Protein AF-A0A7X7XCH4-F1 (afdb_monomer_lite)

Foldseek 3Di:
DDDFPFDDDQDWFDADQDIDGAPTWGDDPQAIAGEHEDADDDPDDDPVLLLVRLVVLLSCVRVVGHHQFYWYDYPVDIDTRGHDPVSNVVNVVVSD

Sequence (96 aa):
MREVPLSIDSKVWTGSFLTGRPDAVIKKGPWVIPVEFKSANHGEPMESHRLQLLCYCLLLEEKGYKVPYGILRYREKKFKIRWNKRTKRYLTKIAK

Secondary structure (DSSP, 8-state):
-----S-S----EE-SS-EE--SEEEEETTEEEEEEE-SS--SS--HHHHHHHHHHHHHHHHTT---SEEEEE-SS-EEEEE--HHHHHHHHHH--

Structure (mmCIF, N/CA/C/O backbone):
data_AF-A0A7X7XCH4-F1
#
_entry.id   AF-A0A7X7XCH4-F1
#
loop_
_atom_site.group_PDB
_atom_site.id
_atom_site.type_symbol
_atom_site.label_atom_id
_atom_site.label_alt_id
_atom_site.label_comp_id
_atom_site.label_asym_id
_atom_site.label_entity_id
_atom_site.label_seq_id
_atom_site.pdbx_PDB_ins_code
_atom_site.Cartn_x
_atom_site.Cartn_y
_atom_site.Cartn_z
_atom_site.occupancy
_atom_site.B_iso_or_equiv
_atom_site.auth_seq_id
_atom_site.auth_comp_id
_atom_site.auth_asym_id
_atom_site.auth_atom_id
_atom_site.pdbx_PDB_model_num
ATOM 1 N N . MET A 1 1 ? -14.791 -10.361 -18.336 1.00 38.97 1 MET A N 1
ATOM 2 C CA . MET A 1 1 ? -14.586 -9.892 -16.945 1.00 38.97 1 MET A CA 1
ATOM 3 C C . MET A 1 1 ? -14.473 -8.376 -17.018 1.00 38.97 1 MET A C 1
ATOM 5 O O . MET A 1 1 ? -13.484 -7.906 -17.554 1.00 38.97 1 MET A O 1
ATOM 9 N N . ARG A 1 2 ? -15.536 -7.632 -16.670 1.00 40.03 2 ARG A N 1
ATOM 10 C CA . ARG A 1 2 ? -15.641 -6.191 -16.973 1.00 40.03 2 ARG A CA 1
ATOM 11 C C . ARG A 1 2 ? -14.465 -5.434 -16.351 1.00 40.03 2 ARG A C 1
ATOM 13 O O . ARG A 1 2 ? -14.222 -5.574 -15.151 1.00 40.03 2 ARG A O 1
ATOM 20 N N . GLU A 1 3 ? -13.729 -4.696 -17.176 1.00 43.75 3 GLU A N 1
ATOM 21 C CA . GLU A 1 3 ? -12.714 -3.760 -16.709 1.00 43.75 3 GLU A CA 1
ATOM 22 C C . GLU A 1 3 ? -13.409 -2.746 -15.806 1.00 43.75 3 GLU A C 1
ATOM 24 O O . GLU A 1 3 ? -14.325 -2.034 -16.210 1.00 43.75 3 GLU A O 1
ATOM 29 N N . VAL A 1 4 ? -13.051 -2.775 -14.528 1.00 54.78 4 VAL A N 1
ATOM 30 C CA . VAL A 1 4 ? -13.531 -1.791 -13.564 1.00 54.78 4 VAL A CA 1
ATOM 31 C C . VAL A 1 4 ? -12.905 -0.460 -13.971 1.00 54.78 4 VAL A C 1
ATOM 33 O O . VAL A 1 4 ? -11.691 -0.450 -14.198 1.00 54.78 4 VAL A O 1
ATOM 36 N N . PRO A 1 5 ? -13.674 0.642 -14.033 1.00 50.91 5 PRO A N 1
ATOM 37 C CA . PRO A 1 5 ? -13.128 1.954 -14.342 1.00 50.91 5 PRO A CA 1
ATOM 38 C C . PRO A 1 5 ? -11.872 2.234 -13.509 1.00 50.91 5 PRO A C 1
ATOM 40 O O . PRO A 1 5 ? -11.871 2.095 -12.282 1.00 50.91 5 PRO A O 1
ATOM 43 N N . LEU A 1 6 ? -10.793 2.605 -14.198 1.00 54.22 6 LEU A N 1
ATOM 44 C CA . LEU A 1 6 ? -9.530 3.102 -13.647 1.00 54.22 6 LEU A CA 1
ATOM 45 C C . LEU A 1 6 ? -9.747 4.511 -13.068 1.00 54.22 6 LEU A C 1
ATOM 47 O O . LEU A 1 6 ? -9.178 5.477 -13.546 1.00 54.22 6 LEU A O 1
ATOM 51 N N . SER A 1 7 ? -10.647 4.656 -12.097 1.00 59.38 7 SER A N 1
ATOM 52 C CA . SER A 1 7 ? -10.874 5.907 -11.371 1.00 59.38 7 SER A CA 1
ATOM 53 C C . SER A 1 7 ? -11.924 5.685 -10.284 1.00 59.38 7 SER A C 1
ATOM 55 O O . SER A 1 7 ? -13.097 5.501 -10.591 1.00 59.38 7 SER A O 1
ATOM 57 N N . ILE A 1 8 ? -11.506 5.726 -9.017 1.00 48.44 8 ILE A N 1
ATOM 58 C CA . ILE A 1 8 ? -12.162 6.586 -8.026 1.00 48.44 8 ILE A CA 1
ATOM 59 C C . ILE A 1 8 ? -11.028 7.295 -7.276 1.00 48.44 8 ILE A C 1
ATOM 61 O O . ILE A 1 8 ? -10.490 6.797 -6.289 1.00 48.44 8 ILE A O 1
ATOM 65 N N . ASP A 1 9 ? -10.676 8.458 -7.821 1.00 58.50 9 ASP A N 1
ATOM 66 C CA . ASP A 1 9 ? -10.016 9.577 -7.152 1.00 58.50 9 ASP A CA 1
ATOM 67 C C . ASP A 1 9 ? -8.525 9.410 -6.790 1.00 58.50 9 ASP A C 1
ATOM 69 O O . ASP A 1 9 ? -8.146 8.790 -5.792 1.00 58.50 9 ASP A O 1
ATOM 73 N N . SER A 1 10 ? -7.661 10.083 -7.560 1.00 62.12 10 SER A N 1
ATOM 74 C CA . SER A 1 10 ? -6.288 10.435 -7.167 1.00 62.12 10 SER A CA 1
ATOM 75 C C . SER A 1 10 ? -6.312 11.510 -6.070 1.00 62.12 10 SER A C 1
ATOM 77 O O . SER A 1 10 ? -5.682 12.556 -6.190 1.00 62.12 10 SER A O 1
ATOM 79 N N . LYS A 1 11 ? -7.125 11.329 -5.034 1.00 81.00 11 LYS A N 1
ATOM 80 C CA . LYS A 1 11 ? -7.199 12.272 -3.925 1.00 81.00 11 LYS A CA 1
ATOM 81 C C . LYS A 1 11 ? -6.067 12.025 -2.947 1.00 81.00 11 LYS A C 1
ATOM 83 O O . LYS A 1 11 ? -5.471 10.94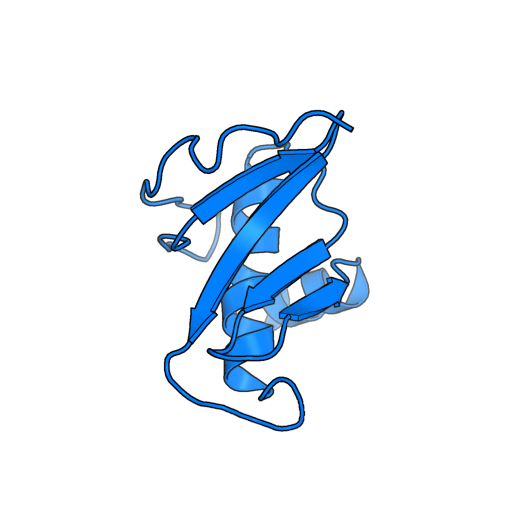7 -2.898 1.00 81.00 11 LYS A O 1
ATOM 88 N N . VAL A 1 12 ? -5.789 13.041 -2.146 1.00 89.00 12 VAL A N 1
ATOM 89 C CA . VAL A 1 12 ? -4.921 12.893 -0.985 1.00 89.00 12 VAL A CA 1
ATOM 90 C C . VAL A 1 12 ? -5.674 12.091 0.077 1.00 89.00 12 VAL A C 1
ATOM 92 O O . VAL A 1 12 ? -6.828 12.377 0.397 1.00 89.00 12 VAL A O 1
ATOM 95 N N . TRP A 1 13 ? -5.018 11.070 0.611 1.00 91.56 13 TRP A N 1
ATOM 96 C CA . TRP A 1 13 ? -5.495 10.249 1.712 1.00 91.56 13 TRP A CA 1
ATOM 97 C C . TRP A 1 13 ? -4.655 10.555 2.942 1.00 91.56 13 TRP A C 1
ATOM 99 O O . TRP A 1 13 ? -3.435 10.402 2.916 1.00 91.56 13 TRP A O 1
ATOM 109 N N . THR A 1 14 ? -5.319 10.954 4.020 1.00 93.88 14 THR A N 1
ATOM 110 C CA . THR A 1 14 ? -4.686 11.215 5.315 1.00 93.88 14 THR A CA 1
ATOM 111 C C . THR A 1 14 ? -5.121 10.157 6.313 1.00 93.88 14 THR A C 1
ATOM 113 O O . THR A 1 14 ? -6.320 9.931 6.504 1.00 93.88 14 THR A O 1
ATOM 116 N N . GLY A 1 15 ? -4.140 9.491 6.904 1.00 92.00 15 GLY A N 1
ATOM 117 C CA . GLY A 1 15 ? -4.279 8.467 7.928 1.00 92.00 15 GLY A CA 1
ATOM 118 C C . GLY A 1 15 ? -3.768 8.943 9.281 1.00 92.00 15 GLY A C 1
ATOM 119 O O . GLY A 1 15 ? -3.568 10.137 9.489 1.00 92.00 15 GLY A O 1
ATOM 120 N N . SER A 1 16 ? -3.532 8.003 10.194 1.00 91.31 16 SER A N 1
ATOM 121 C CA . SER A 1 16 ? -3.100 8.335 11.563 1.00 91.31 16 SER A CA 1
ATOM 122 C C . SER A 1 16 ? -1.664 8.873 11.619 1.00 91.31 16 SER A C 1
ATOM 124 O O . SER A 1 16 ? -1.357 9.731 12.438 1.00 91.31 16 SER A O 1
ATOM 126 N N . PHE A 1 17 ? -0.788 8.361 10.748 1.00 89.56 17 PHE A N 1
ATOM 127 C CA . PHE A 1 17 ? 0.651 8.678 10.741 1.00 89.56 17 PHE A CA 1
ATOM 128 C C . PHE A 1 17 ? 1.175 9.124 9.374 1.00 89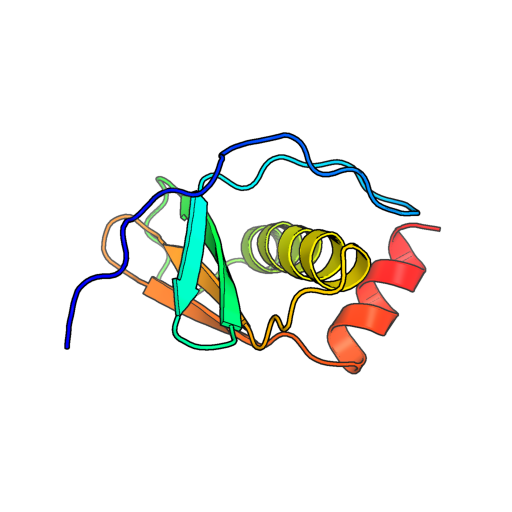.56 17 PHE A C 1
ATOM 130 O O . PHE A 1 17 ? 2.288 9.623 9.263 1.00 89.56 17 PHE A O 1
ATOM 137 N N . LEU A 1 18 ? 0.400 8.905 8.310 1.00 93.44 18 LEU A N 1
ATOM 138 C CA . LEU A 1 18 ? 0.832 9.126 6.936 1.00 93.44 18 LEU A CA 1
ATOM 139 C C . LEU A 1 18 ? -0.187 9.987 6.199 1.00 93.44 18 LEU A C 1
ATOM 141 O O . LEU A 1 18 ? -1.388 9.921 6.457 1.00 93.44 18 LEU A O 1
ATOM 145 N N . THR A 1 19 ? 0.294 10.751 5.227 1.00 94.75 19 THR A N 1
ATOM 146 C CA . THR A 1 19 ? -0.535 11.368 4.193 1.00 94.75 19 THR A CA 1
ATOM 147 C C . THR A 1 19 ? 0.077 11.051 2.839 1.00 94.75 19 THR A C 1
ATOM 149 O O . THR A 1 19 ? 1.298 11.055 2.694 1.00 94.75 19 THR A O 1
ATOM 152 N N . GLY A 1 20 ? -0.748 10.750 1.840 1.00 93.88 20 GLY A N 1
ATOM 153 C CA . GLY A 1 20 ? -0.248 10.450 0.505 1.00 93.88 20 GLY A CA 1
ATOM 154 C C . GLY A 1 20 ? -1.334 10.385 -0.557 1.00 93.88 20 GLY A C 1
ATOM 155 O O . GLY A 1 20 ? -2.516 10.233 -0.262 1.00 93.88 20 GLY A O 1
ATOM 156 N N . ARG A 1 21 ? -0.918 10.489 -1.817 1.00 94.56 21 ARG A N 1
ATOM 157 C CA . ARG A 1 21 ? -1.783 10.417 -2.996 1.00 94.56 21 ARG A CA 1
ATOM 158 C C . ARG A 1 21 ? -1.348 9.227 -3.857 1.00 94.56 21 ARG A C 1
ATOM 160 O O . ARG A 1 21 ? -0.267 9.306 -4.430 1.00 94.56 21 ARG A O 1
ATOM 167 N N . PRO A 1 22 ? -2.128 8.135 -3.917 1.00 94.12 22 PRO A N 1
ATOM 168 C CA . PRO A 1 22 ? -1.909 7.072 -4.890 1.00 94.12 22 PRO A CA 1
ATOM 169 C C . PRO A 1 22 ? -2.132 7.608 -6.307 1.00 94.12 22 PRO A C 1
ATOM 171 O O . PRO A 1 22 ? -3.041 8.418 -6.515 1.00 94.12 22 PRO A O 1
ATOM 174 N N . ASP A 1 23 ? -1.374 7.105 -7.280 1.00 93.88 23 ASP A N 1
ATOM 175 C CA . ASP A 1 23 ? -1.590 7.459 -8.688 1.00 93.88 23 ASP A CA 1
ATOM 176 C C . ASP A 1 23 ? -2.976 7.020 -9.175 1.00 93.88 23 ASP A C 1
ATOM 178 O O . ASP A 1 23 ? -3.657 7.749 -9.895 1.00 93.88 23 ASP A O 1
ATOM 182 N N . ALA A 1 24 ? -3.417 5.827 -8.762 1.00 93.44 24 ALA A N 1
ATOM 183 C CA . ALA A 1 24 ? -4.778 5.367 -8.994 1.00 93.44 24 ALA A CA 1
ATOM 184 C C . ALA A 1 24 ? -5.263 4.401 -7.909 1.00 93.44 24 ALA A C 1
ATOM 186 O O . ALA A 1 24 ? -4.491 3.754 -7.200 1.00 93.44 24 ALA A O 1
ATOM 187 N N . VAL A 1 25 ? -6.583 4.255 -7.826 1.00 92.94 25 VAL A N 1
ATOM 188 C CA . VAL A 1 25 ? -7.256 3.272 -6.977 1.00 92.94 25 VAL A CA 1
ATOM 189 C C . VAL A 1 25 ? -8.320 2.565 -7.811 1.00 92.94 25 VAL A C 1
ATOM 191 O O . VAL A 1 25 ? -9.101 3.212 -8.506 1.00 92.94 25 VAL A O 1
ATOM 194 N N . ILE A 1 26 ? -8.349 1.231 -7.756 1.00 91.69 26 ILE A N 1
ATOM 195 C CA . ILE A 1 26 ? -9.312 0.406 -8.500 1.00 91.69 26 ILE A CA 1
ATOM 196 C C . ILE A 1 26 ? -10.204 -0.397 -7.547 1.00 91.69 26 ILE A C 1
ATOM 198 O O . ILE A 1 26 ? -9.741 -0.909 -6.525 1.00 91.69 26 ILE A O 1
ATOM 202 N N . LYS A 1 27 ? -11.481 -0.568 -7.907 1.00 90.56 27 LYS A N 1
ATOM 203 C CA . LYS A 1 27 ? -12.457 -1.357 -7.137 1.00 90.56 27 LYS A CA 1
ATOM 204 C C . LYS A 1 27 ? -12.692 -2.736 -7.761 1.00 90.56 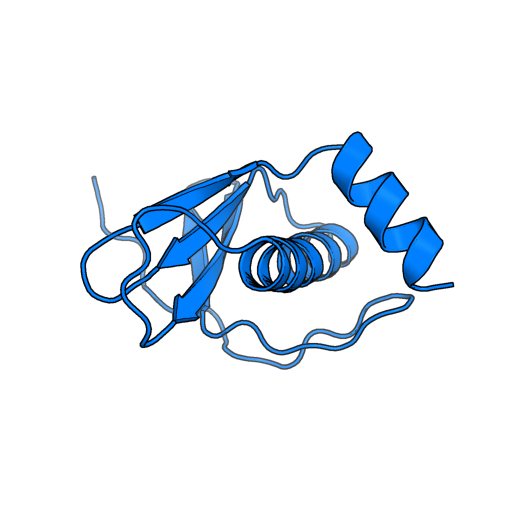27 LYS A C 1
ATOM 206 O O . LYS A 1 27 ? -13.479 -2.877 -8.684 1.00 90.56 27 LYS A O 1
ATOM 211 N N . LYS A 1 28 ? -12.059 -3.792 -7.255 1.00 90.00 28 LYS A N 1
ATOM 212 C CA . LYS A 1 28 ? -12.234 -5.161 -7.772 1.00 90.00 28 LYS A CA 1
ATOM 213 C C . LYS A 1 28 ? -13.163 -5.975 -6.870 1.00 90.00 28 LYS A C 1
ATOM 215 O O . LYS A 1 28 ? -12.715 -6.591 -5.906 1.00 90.00 28 LYS A O 1
ATOM 220 N N . GLY A 1 29 ? -14.454 -5.998 -7.201 1.00 90.62 29 GLY A N 1
ATOM 221 C CA . GLY A 1 29 ? -15.468 -6.642 -6.359 1.00 90.62 29 GLY A CA 1
ATOM 222 C C . GLY A 1 29 ? -15.532 -5.961 -4.983 1.00 90.62 29 GLY A C 1
ATOM 223 O O . GLY A 1 29 ? -15.726 -4.745 -4.943 1.00 90.62 29 GLY A O 1
ATOM 224 N N . PRO A 1 30 ? -15.333 -6.688 -3.863 1.00 91.69 30 PRO A N 1
ATOM 225 C CA . PRO A 1 30 ? -15.304 -6.088 -2.528 1.00 91.69 30 PRO A CA 1
ATOM 226 C C . PRO A 1 30 ? -13.961 -5.420 -2.195 1.00 91.69 30 PRO A C 1
ATOM 228 O O . PRO A 1 30 ? -13.805 -4.881 -1.102 1.00 91.69 30 PRO A O 1
ATOM 231 N N . TRP A 1 31 ? -12.962 -5.519 -3.076 1.00 95.19 31 TRP A N 1
ATOM 232 C CA . TRP A 1 31 ? -11.613 -5.035 -2.805 1.00 95.19 31 TRP A CA 1
ATOM 233 C C . TRP A 1 31 ? -11.369 -3.656 -3.390 1.00 95.19 31 TRP A C 1
ATOM 235 O O . TRP A 1 31 ? -11.773 -3.367 -4.516 1.00 95.19 31 TRP A O 1
ATOM 245 N N . VAL A 1 32 ? -10.614 -2.853 -2.652 1.00 94.69 32 VAL A N 1
ATOM 246 C CA . VAL A 1 32 ? -10.056 -1.587 -3.124 1.00 94.69 32 VAL A CA 1
ATOM 247 C C . VAL A 1 32 ? -8.545 -1.757 -3.192 1.00 94.69 32 VAL A C 1
ATOM 249 O O . VAL A 1 32 ? -7.928 -2.217 -2.235 1.00 94.69 32 VAL A O 1
ATOM 252 N N . ILE A 1 33 ? -7.959 -1.483 -4.354 1.00 96.31 33 ILE A N 1
ATOM 253 C CA . ILE A 1 33 ? -6.564 -1.811 -4.659 1.00 96.31 33 ILE A CA 1
ATOM 254 C C . ILE A 1 33 ? -5.863 -0.530 -5.126 1.00 96.31 33 ILE A C 1
ATOM 256 O O . ILE A 1 33 ? -6.239 -0.004 -6.178 1.00 96.31 33 ILE A O 1
ATOM 260 N N . PRO A 1 34 ? -4.852 -0.030 -4.394 1.00 96.50 34 PRO A N 1
ATOM 261 C CA . PRO A 1 34 ? -4.035 1.077 -4.871 1.00 96.50 34 PRO A CA 1
ATOM 262 C C . PRO A 1 34 ? -3.120 0.610 -6.006 1.00 96.50 34 PRO A C 1
ATOM 264 O O . PRO A 1 34 ? -2.660 -0.539 -6.030 1.00 96.50 34 PRO A O 1
ATOM 267 N N . VAL A 1 35 ? -2.851 1.514 -6.939 1.00 95.75 35 VAL A N 1
ATOM 268 C CA . VAL A 1 35 ? -1.932 1.329 -8.057 1.00 95.75 35 VAL A CA 1
ATOM 269 C C . VAL A 1 35 ? -0.896 2.446 -8.010 1.00 95.75 35 VAL A C 1
ATOM 271 O O . VAL A 1 35 ? -1.264 3.613 -7.934 1.00 95.75 35 VAL A O 1
ATOM 274 N N . GLU A 1 36 ? 0.375 2.065 -8.073 1.00 95.56 36 GLU A N 1
ATOM 275 C CA . GLU A 1 36 ? 1.522 2.970 -8.170 1.00 95.56 36 GLU A CA 1
ATOM 276 C C . GLU A 1 36 ? 2.220 2.735 -9.511 1.00 95.56 36 GLU A C 1
ATOM 278 O O . GLU A 1 36 ? 2.559 1.590 -9.842 1.00 95.56 36 GLU A O 1
ATOM 283 N N . PHE A 1 37 ? 2.445 3.799 -10.276 1.00 95.19 37 PHE A N 1
ATOM 284 C CA . PHE A 1 37 ? 3.157 3.753 -11.543 1.00 95.19 37 PHE A CA 1
ATOM 285 C C . PHE A 1 37 ? 4.602 4.202 -11.354 1.00 95.19 37 PHE A C 1
ATOM 287 O O . PHE A 1 37 ? 4.918 5.132 -10.619 1.00 95.19 37 PHE A O 1
ATOM 294 N N . LYS A 1 38 ? 5.513 3.536 -12.056 1.00 93.75 38 LYS A N 1
ATOM 295 C CA . LYS A 1 38 ? 6.929 3.891 -12.081 1.00 93.75 38 LYS A CA 1
ATOM 296 C C . LYS A 1 38 ? 7.424 3.875 -13.519 1.00 93.75 38 LYS A C 1
ATOM 298 O O . LYS A 1 38 ? 7.186 2.925 -14.264 1.00 93.75 38 LYS A O 1
ATOM 303 N N . SER A 1 39 ? 8.133 4.934 -13.899 1.00 91.31 39 SER A N 1
ATOM 304 C CA . SER A 1 39 ? 8.744 5.068 -15.224 1.00 91.31 39 SER A CA 1
ATOM 305 C C . SER A 1 39 ? 9.947 4.141 -15.415 1.00 91.31 39 SER A C 1
ATOM 307 O O . SER A 1 39 ? 10.274 3.791 -16.543 1.00 91.31 39 SER A O 1
ATOM 309 N N . ALA A 1 40 ? 10.600 3.699 -14.341 1.00 88.81 40 ALA A N 1
ATOM 310 C CA . ALA A 1 40 ? 11.684 2.730 -14.438 1.00 88.81 40 ALA A CA 1
ATOM 311 C C . ALA A 1 40 ? 11.181 1.349 -14.907 1.00 88.81 40 ALA A C 1
ATOM 313 O O . ALA A 1 40 ? 10.025 0.987 -14.682 1.00 88.81 40 ALA A O 1
ATOM 314 N N . ASN A 1 41 ? 12.055 0.559 -15.538 1.00 86.88 41 ASN A N 1
ATOM 315 C CA . ASN A 1 41 ? 11.770 -0.824 -15.925 1.00 86.88 41 ASN A CA 1
ATOM 316 C C . ASN A 1 41 ? 12.689 -1.776 -15.149 1.00 86.88 41 ASN A C 1
ATOM 318 O O . ASN A 1 41 ? 13.769 -2.130 -15.613 1.00 86.88 41 ASN A O 1
ATOM 322 N N . HIS A 1 42 ? 12.284 -2.151 -13.935 1.00 89.19 42 HIS A N 1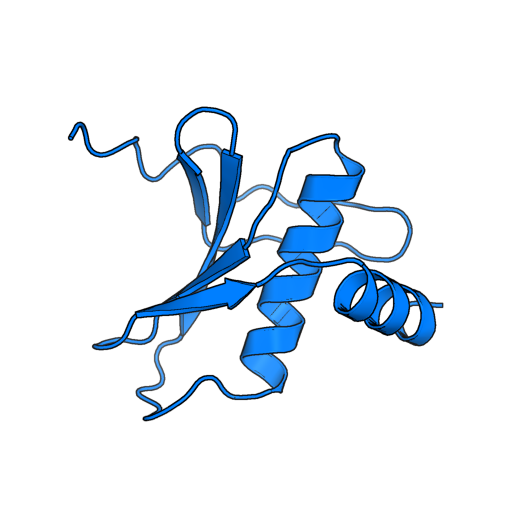
ATOM 323 C CA . HIS A 1 42 ? 13.039 -3.104 -13.123 1.00 89.19 42 HIS A CA 1
ATOM 324 C C . HIS A 1 42 ? 12.536 -4.534 -13.332 1.00 89.19 42 HIS A C 1
ATOM 326 O O . HIS A 1 42 ? 11.333 -4.778 -13.469 1.00 89.19 42 HIS A O 1
ATOM 332 N N . GLY A 1 43 ? 13.467 -5.494 -13.298 1.00 89.38 43 GLY A N 1
ATOM 333 C CA . GLY A 1 43 ? 13.156 -6.925 -13.336 1.00 89.38 43 GLY A CA 1
ATOM 334 C C . GLY A 1 43 ? 12.269 -7.374 -12.175 1.00 89.38 43 GLY A C 1
ATOM 335 O O . GLY A 1 43 ? 11.417 -8.239 -12.365 1.00 89.38 43 GLY A O 1
ATOM 336 N N . GLU A 1 44 ? 12.416 -6.710 -11.027 1.00 93.12 44 GLU A N 1
ATOM 337 C CA . GLU A 1 44 ? 11.663 -6.941 -9.800 1.00 93.12 44 GLU A CA 1
ATOM 338 C C . GLU A 1 44 ? 11.278 -5.614 -9.114 1.00 93.12 44 GLU A C 1
ATOM 340 O O . GLU A 1 44 ? 11.887 -4.568 -9.363 1.00 93.12 44 GLU A O 1
ATOM 345 N N . PRO A 1 45 ? 10.265 -5.607 -8.229 1.00 94.38 45 PRO A N 1
ATOM 346 C CA . PRO A 1 45 ? 9.934 -4.441 -7.416 1.00 94.38 45 PRO A CA 1
ATOM 347 C C . PRO A 1 45 ? 11.115 -3.997 -6.546 1.00 94.38 45 PRO A C 1
ATOM 349 O O . PRO A 1 45 ? 11.600 -4.777 -5.731 1.00 94.38 45 PRO A O 1
ATOM 352 N N . MET A 1 46 ? 11.533 -2.734 -6.645 1.00 96.38 46 MET A N 1
ATOM 353 C CA . MET A 1 46 ? 12.476 -2.173 -5.678 1.00 96.38 46 MET A CA 1
ATOM 354 C C . MET A 1 46 ? 11.807 -2.079 -4.310 1.00 96.38 46 MET A C 1
ATOM 356 O O . MET A 1 46 ? 10.596 -1.864 -4.213 1.00 96.38 46 MET A O 1
ATOM 360 N N . GLU A 1 47 ? 12.588 -2.213 -3.243 1.00 95.19 47 GLU A N 1
ATOM 361 C CA . GLU A 1 47 ? 12.049 -2.160 -1.885 1.00 95.19 47 GLU A CA 1
ATOM 362 C C . GLU A 1 47 ? 11.379 -0.820 -1.568 1.00 95.19 47 GLU A C 1
ATOM 364 O O . GLU A 1 47 ? 10.256 -0.819 -1.070 1.00 95.19 47 GLU A O 1
ATOM 369 N N . SER A 1 48 ? 11.983 0.302 -1.963 1.00 94.88 48 SER A N 1
ATOM 370 C CA . SER A 1 48 ? 11.389 1.637 -1.814 1.00 94.88 48 SER A CA 1
ATOM 371 C C . SER A 1 48 ? 10.027 1.751 -2.510 1.00 94.88 48 SER A C 1
ATOM 373 O O . SER A 1 48 ? 9.059 2.219 -1.913 1.00 94.88 48 SER A O 1
ATOM 375 N N . HIS A 1 49 ? 9.909 1.246 -3.742 1.00 96.75 49 HIS A N 1
ATOM 376 C CA . HIS A 1 49 ? 8.651 1.244 -4.495 1.00 96.75 49 HIS A CA 1
ATOM 377 C C . HIS A 1 49 ? 7.594 0.341 -3.850 1.00 96.75 49 HIS A C 1
ATOM 379 O O . HIS A 1 49 ? 6.413 0.691 -3.813 1.00 96.75 49 HIS A O 1
ATOM 385 N N . ARG A 1 50 ? 8.010 -0.817 -3.313 1.00 97.00 50 ARG A N 1
ATOM 386 C CA . ARG A 1 50 ? 7.123 -1.692 -2.534 1.00 97.00 50 ARG A CA 1
ATOM 387 C C . ARG A 1 50 ? 6.602 -0.960 -1.304 1.00 97.00 50 ARG A C 1
ATOM 389 O O . ARG A 1 50 ? 5.396 -0.965 -1.082 1.00 97.00 50 ARG A O 1
ATOM 396 N N . LEU A 1 51 ? 7.488 -0.342 -0.524 1.00 95.94 51 LEU A N 1
ATOM 397 C CA . LEU A 1 51 ? 7.125 0.357 0.708 1.00 95.94 51 LEU A CA 1
ATOM 398 C C . LEU A 1 51 ? 6.178 1.526 0.439 1.00 95.94 51 LEU A C 1
ATOM 400 O O . LEU A 1 51 ? 5.143 1.605 1.093 1.00 95.94 51 LEU A O 1
ATOM 404 N N . GLN A 1 52 ? 6.453 2.352 -0.574 1.00 95.38 52 GLN A N 1
ATOM 405 C CA . GLN A 1 52 ? 5.562 3.448 -0.964 1.00 95.38 52 GLN A CA 1
ATOM 406 C C . GLN A 1 52 ? 4.144 2.942 -1.287 1.00 95.38 52 GLN A C 1
ATOM 408 O O . GLN A 1 52 ? 3.160 3.444 -0.747 1.00 95.38 52 GLN A O 1
ATOM 413 N N . LEU A 1 53 ? 4.025 1.888 -2.100 1.00 97.75 53 LEU A N 1
ATOM 414 C CA . LEU A 1 53 ? 2.731 1.284 -2.425 1.00 97.75 53 LEU A CA 1
ATOM 415 C C . LEU A 1 53 ? 2.020 0.697 -1.192 1.00 97.75 53 LEU A C 1
ATOM 417 O O . LEU A 1 53 ? 0.794 0.764 -1.071 1.00 97.75 53 LEU A O 1
ATOM 421 N N . LEU A 1 54 ? 2.776 0.104 -0.267 1.00 97.88 54 LEU A N 1
ATOM 422 C CA . LEU A 1 54 ? 2.235 -0.452 0.972 1.00 97.88 54 LEU A CA 1
ATOM 423 C C . LEU A 1 54 ? 1.735 0.646 1.925 1.00 97.88 54 LEU A C 1
ATOM 425 O O . LEU A 1 54 ? 0.751 0.413 2.626 1.00 97.88 54 LEU A O 1
ATOM 429 N N . CYS A 1 55 ? 2.321 1.847 1.902 1.00 97.00 55 CYS A N 1
ATOM 430 C CA . CYS A 1 55 ? 1.776 3.010 2.608 1.00 97.00 55 CYS A CA 1
ATOM 431 C C . CYS A 1 55 ? 0.371 3.367 2.105 1.00 97.00 55 CYS A C 1
ATOM 433 O O . CYS A 1 55 ? -0.522 3.627 2.908 1.00 97.00 55 CYS A O 1
ATOM 435 N N . TYR A 1 56 ? 0.116 3.290 0.795 1.00 96.75 56 TYR A N 1
ATOM 436 C CA . TYR A 1 56 ? -1.236 3.496 0.263 1.00 96.75 56 TYR A CA 1
ATOM 437 C C . TYR A 1 56 ? -2.205 2.378 0.655 1.00 96.75 56 TYR A C 1
ATOM 439 O O . TYR A 1 56 ? -3.387 2.640 0.879 1.00 96.75 56 TYR A O 1
ATOM 447 N N . CYS A 1 57 ? -1.721 1.139 0.787 1.00 97.12 57 CYS A N 1
ATOM 448 C CA . CYS A 1 57 ? -2.543 0.050 1.318 1.00 97.12 57 CYS A CA 1
ATOM 449 C C . CYS A 1 57 ? -2.977 0.338 2.762 1.00 97.12 57 CYS A C 1
ATOM 451 O O . CYS A 1 57 ? -4.147 0.146 3.086 1.00 97.12 57 CYS A O 1
ATOM 453 N N . LEU A 1 58 ? -2.058 0.842 3.595 1.00 96.62 58 LEU A N 1
ATOM 454 C CA . LEU A 1 58 ? -2.355 1.252 4.967 1.00 96.62 58 LEU A CA 1
ATOM 455 C C . LEU A 1 58 ? -3.404 2.368 5.003 1.00 96.62 58 LEU A C 1
ATOM 457 O O . LEU A 1 58 ? -4.410 2.223 5.689 1.00 96.62 58 LEU A O 1
ATOM 461 N N . LEU A 1 59 ? -3.207 3.436 4.225 1.00 95.69 59 LEU A N 1
ATOM 462 C CA . LEU A 1 59 ? -4.125 4.579 4.180 1.00 95.69 59 LEU A CA 1
ATOM 463 C C . LEU A 1 59 ? -5.550 4.169 3.789 1.00 95.69 59 LEU A C 1
ATOM 465 O O . LEU A 1 59 ? -6.516 4.613 4.403 1.00 95.69 59 LEU A O 1
ATOM 469 N N . LEU A 1 60 ? -5.692 3.301 2.786 1.00 95.19 60 LEU A N 1
ATOM 470 C CA . LEU A 1 60 ? -6.998 2.793 2.369 1.00 95.19 60 LEU A CA 1
ATOM 471 C C . LEU A 1 60 ? -7.619 1.867 3.427 1.00 95.19 60 LEU A C 1
ATOM 473 O O . LEU A 1 60 ? -8.819 1.959 3.687 1.00 95.19 60 LEU A O 1
ATOM 477 N N . GLU A 1 61 ? -6.828 1.004 4.067 1.00 96.19 61 GLU A N 1
ATOM 478 C CA . GLU A 1 61 ? -7.317 0.149 5.154 1.00 96.19 61 GLU A CA 1
ATOM 479 C C . GLU A 1 61 ? -7.799 0.976 6.360 1.00 96.19 61 GLU A C 1
ATOM 481 O O . GLU A 1 61 ? -8.845 0.669 6.927 1.00 96.19 61 GLU A O 1
ATOM 486 N N . GLU A 1 62 ? -7.104 2.060 6.720 1.00 94.94 62 GLU A N 1
ATOM 487 C CA . GLU A 1 62 ? -7.522 2.974 7.797 1.00 94.94 62 GLU A CA 1
ATOM 488 C C . GLU A 1 62 ? -8.849 3.688 7.500 1.00 94.94 62 GLU A C 1
ATOM 490 O O . GLU A 1 62 ? -9.562 4.074 8.423 1.00 94.94 62 GLU A O 1
ATOM 495 N N . LYS A 1 63 ? -9.227 3.824 6.224 1.00 94.00 63 LYS A N 1
ATOM 496 C CA . LYS A 1 63 ? -10.556 4.316 5.819 1.00 94.00 63 LYS A CA 1
ATOM 497 C C . LYS A 1 63 ? -11.630 3.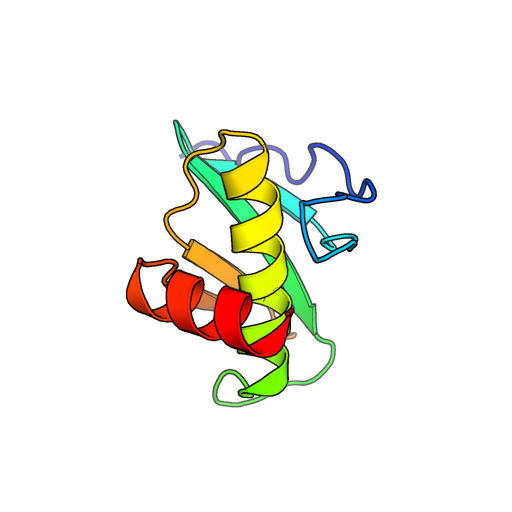227 5.769 1.00 94.00 63 LYS A C 1
ATOM 499 O O . LYS A 1 63 ? -12.742 3.495 5.326 1.00 94.00 63 LYS A O 1
ATOM 504 N N . GLY A 1 64 ? -11.314 2.013 6.218 1.00 94.62 64 GLY A N 1
ATOM 505 C CA . GLY A 1 64 ? -12.252 0.894 6.303 1.00 94.62 64 GLY A CA 1
ATOM 506 C C . GLY A 1 64 ? -12.359 0.055 5.029 1.00 94.62 64 GLY A C 1
ATOM 507 O O . GLY A 1 64 ? -13.211 -0.830 4.951 1.00 94.62 64 GLY A O 1
ATOM 508 N N . TYR A 1 65 ? -11.512 0.287 4.020 1.00 95.38 65 TYR A N 1
ATOM 509 C CA . TYR A 1 65 ? -11.545 -0.518 2.802 1.00 95.38 65 TYR A CA 1
ATOM 510 C C . TYR A 1 65 ? -10.864 -1.878 2.975 1.00 95.38 65 TYR A C 1
ATOM 512 O O . TYR A 1 65 ? -9.861 -2.031 3.671 1.00 95.38 65 TYR A O 1
ATOM 520 N N . LYS A 1 66 ? -11.364 -2.882 2.245 1.00 96.19 66 LYS A N 1
ATOM 521 C CA . LYS A 1 66 ? -10.737 -4.205 2.168 1.00 96.19 66 LYS A CA 1
ATOM 522 C C . LYS A 1 66 ? -9.628 -4.206 1.113 1.00 96.19 66 LYS A C 1
ATOM 524 O O . LYS A 1 66 ? -9.911 -4.288 -0.083 1.00 96.19 66 LYS A O 1
ATOM 529 N N . VAL A 1 67 ? -8.373 -4.164 1.559 1.00 97.31 67 VAL A N 1
ATOM 530 C CA . VAL A 1 67 ? -7.186 -4.084 0.689 1.00 97.31 67 VAL A CA 1
ATOM 531 C C . VAL A 1 67 ? -6.354 -5.369 0.797 1.00 97.31 67 VAL A C 1
ATOM 533 O O . VAL A 1 67 ? -5.611 -5.534 1.754 1.00 97.31 67 VAL A O 1
ATOM 536 N N . PRO A 1 68 ? -6.446 -6.331 -0.137 1.00 97.75 68 PRO A N 1
ATOM 537 C CA . PRO A 1 68 ? -5.644 -7.560 -0.060 1.00 97.75 68 PRO A CA 1
ATOM 538 C C . PRO A 1 68 ? -4.208 -7.391 -0.590 1.00 97.75 68 PRO A C 1
ATOM 540 O O . PRO A 1 68 ? -3.306 -8.152 -0.232 1.00 97.75 68 PRO A O 1
ATOM 543 N N . TYR A 1 69 ? -3.994 -6.432 -1.491 1.00 98.31 69 TYR A N 1
ATOM 544 C CA . TYR A 1 69 ? -2.716 -6.141 -2.137 1.00 98.31 69 TYR A CA 1
ATOM 545 C C . TYR A 1 69 ? -2.764 -4.773 -2.827 1.00 98.31 69 TYR A C 1
ATOM 547 O O . TYR A 1 69 ? -3.847 -4.274 -3.133 1.00 98.31 69 TYR A O 1
ATOM 555 N N . GLY A 1 70 ? -1.590 -4.223 -3.132 1.00 97.88 70 GLY A N 1
ATOM 556 C CA . GLY A 1 70 ? -1.405 -3.121 -4.077 1.00 97.88 70 GLY A CA 1
ATOM 557 C C . GLY A 1 70 ? -0.856 -3.611 -5.418 1.00 97.88 70 GLY A C 1
ATOM 558 O O . GLY A 1 70 ? -0.355 -4.736 -5.531 1.00 97.88 70 GLY A O 1
ATOM 559 N N . ILE A 1 71 ? -0.931 -2.770 -6.444 1.00 97.62 71 ILE A N 1
ATOM 560 C CA . ILE A 1 71 ? -0.331 -3.020 -7.756 1.00 97.62 71 ILE A CA 1
ATOM 561 C C . ILE A 1 71 ? 0.809 -2.031 -7.985 1.00 97.62 71 ILE A C 1
ATOM 563 O O . ILE A 1 71 ? 0.576 -0.830 -8.021 1.00 97.62 71 ILE A O 1
ATOM 567 N N . LEU A 1 72 ? 2.016 -2.541 -8.220 1.00 97.44 72 LEU A N 1
ATOM 568 C CA . LEU A 1 72 ? 3.130 -1.744 -8.725 1.00 97.44 72 LEU A CA 1
ATOM 569 C C . LEU A 1 72 ? 3.242 -1.969 -10.234 1.00 97.44 72 LEU A C 1
ATOM 571 O O . LEU A 1 72 ? 3.374 -3.116 -10.675 1.00 97.44 72 LEU A O 1
ATOM 575 N N . ARG A 1 73 ? 3.165 -0.900 -11.025 1.00 95.50 73 ARG A N 1
ATOM 576 C CA . ARG A 1 73 ? 3.238 -0.958 -12.485 1.00 95.50 73 ARG A CA 1
ATOM 577 C C . ARG A 1 73 ? 4.470 -0.211 -12.983 1.00 95.50 73 ARG A C 1
ATOM 579 O O . ARG A 1 73 ? 4.500 1.014 -13.003 1.00 95.50 73 ARG A O 1
ATOM 586 N N . TYR A 1 74 ? 5.463 -0.978 -13.413 1.00 95.75 74 TYR A N 1
ATOM 587 C CA . TYR A 1 74 ? 6.533 -0.486 -14.276 1.00 95.75 74 TYR A CA 1
ATOM 588 C C . TYR A 1 74 ? 6.048 -0.421 -15.728 1.00 95.75 74 TYR A C 1
ATOM 590 O O . TYR A 1 74 ? 4.967 -0.930 -16.043 1.00 95.75 74 TYR A O 1
ATOM 598 N N . ARG A 1 75 ? 6.848 0.179 -16.620 1.00 89.56 75 ARG A N 1
ATOM 599 C CA . ARG A 1 75 ? 6.493 0.351 -18.046 1.00 89.56 75 ARG A CA 1
ATOM 600 C C . ARG A 1 75 ? 5.993 -0.944 -18.696 1.00 89.56 75 ARG A C 1
ATOM 602 O O . ARG A 1 75 ? 4.942 -0.936 -19.327 1.00 89.56 75 ARG A O 1
ATOM 609 N N . GLU A 1 76 ? 6.698 -2.050 -18.477 1.00 90.38 76 GLU A N 1
ATOM 610 C CA . GLU A 1 76 ? 6.405 -3.338 -19.127 1.00 90.38 76 GLU A CA 1
ATOM 611 C C . GLU A 1 76 ? 5.874 -4.403 -18.163 1.00 90.38 76 GLU A C 1
ATOM 613 O O . GLU A 1 76 ? 5.314 -5.414 -18.585 1.00 90.38 76 GLU A O 1
ATOM 618 N N . LYS A 1 77 ? 6.046 -4.199 -16.853 1.00 93.50 77 LYS A N 1
ATOM 619 C CA . LYS A 1 77 ? 5.790 -5.227 -15.841 1.00 93.50 77 LYS A CA 1
ATOM 620 C C . LYS A 1 77 ? 4.835 -4.747 -14.766 1.00 93.50 77 LYS A C 1
ATOM 622 O O . LYS A 1 77 ? 4.849 -3.595 -14.338 1.00 93.50 77 LYS A O 1
ATOM 627 N N . LYS A 1 78 ? 4.022 -5.681 -14.279 1.00 95.00 78 LYS A N 1
ATOM 628 C CA . LYS A 1 78 ? 3.050 -5.448 -13.216 1.00 95.00 78 LYS A CA 1
ATOM 629 C C . LYS A 1 78 ? 3.240 -6.462 -12.102 1.00 95.00 78 LYS A C 1
ATOM 631 O O . LYS A 1 78 ? 3.172 -7.664 -12.334 1.00 95.00 78 LYS A O 1
ATOM 636 N N . PHE A 1 79 ? 3.375 -5.964 -10.881 1.00 97.75 79 PHE A N 1
ATOM 637 C CA . PHE A 1 79 ? 3.566 -6.777 -9.688 1.00 97.75 79 PHE A CA 1
ATOM 638 C C . PHE A 1 79 ? 2.423 -6.555 -8.701 1.00 97.75 79 PHE A C 1
ATOM 640 O O . PHE A 1 79 ? 2.004 -5.424 -8.461 1.00 97.75 79 PHE A O 1
ATOM 647 N N . LYS A 1 80 ? 1.911 -7.643 -8.115 1.00 97.75 80 LYS A N 1
ATOM 648 C CA . LYS A 1 80 ? 0.974 -7.577 -6.987 1.00 97.75 80 LYS A CA 1
ATOM 649 C C . LYS A 1 80 ? 1.767 -7.676 -5.694 1.00 97.75 80 LYS A C 1
ATOM 651 O O . LYS A 1 80 ? 2.410 -8.693 -5.450 1.00 97.75 80 LYS A O 1
ATOM 656 N N . ILE A 1 81 ? 1.694 -6.645 -4.865 1.00 98.12 81 ILE A N 1
ATOM 657 C CA . ILE A 1 81 ? 2.408 -6.592 -3.591 1.00 98.12 81 ILE A CA 1
ATOM 658 C C . ILE A 1 81 ? 1.407 -6.858 -2.471 1.00 98.12 81 ILE A C 1
ATOM 660 O O . ILE A 1 81 ? 0.474 -6.084 -2.262 1.00 98.12 81 ILE A O 1
ATOM 664 N N . ARG A 1 82 ? 1.562 -7.992 -1.781 1.00 98.00 82 ARG A N 1
ATOM 665 C CA . ARG A 1 82 ? 0.604 -8.470 -0.774 1.00 98.00 82 ARG A CA 1
ATOM 666 C C . ARG A 1 82 ? 0.540 -7.533 0.434 1.00 98.00 82 ARG A C 1
ATOM 668 O O . ARG A 1 82 ? 1.558 -7.281 1.077 1.00 98.00 82 ARG A O 1
ATOM 675 N N . TRP A 1 83 ? -0.673 -7.129 0.808 1.00 98.06 83 TRP A N 1
ATOM 676 C CA . TRP A 1 83 ? -0.942 -6.444 2.069 1.00 98.06 83 TRP A CA 1
ATOM 677 C C . TRP A 1 83 ? -1.286 -7.470 3.152 1.00 98.06 83 TRP A C 1
ATOM 679 O O . TRP A 1 83 ? -2.077 -8.388 2.929 1.00 98.06 83 TRP A O 1
ATOM 689 N N . ASN A 1 84 ? -0.633 -7.386 4.312 1.00 97.00 84 ASN A N 1
ATOM 690 C CA . ASN A 1 84 ? -0.870 -8.307 5.421 1.00 97.00 84 ASN A CA 1
ATOM 691 C C . ASN A 1 84 ? -0.470 -7.694 6.774 1.00 97.00 84 ASN A C 1
ATOM 693 O O . ASN A 1 84 ? 0.175 -6.647 6.847 1.00 97.00 84 ASN A O 1
ATOM 697 N N . LYS A 1 85 ? -0.810 -8.395 7.864 1.00 96.19 85 LYS A N 1
ATOM 698 C CA . LYS A 1 85 ? -0.547 -7.944 9.241 1.00 96.19 85 LYS A CA 1
ATOM 699 C C . LYS A 1 85 ? 0.940 -7.697 9.540 1.00 96.19 85 LYS A C 1
ATOM 701 O O . LYS A 1 85 ? 1.242 -6.824 10.347 1.00 96.19 85 LYS A O 1
ATOM 706 N N . ARG A 1 86 ? 1.873 -8.445 8.932 1.00 95.50 86 AR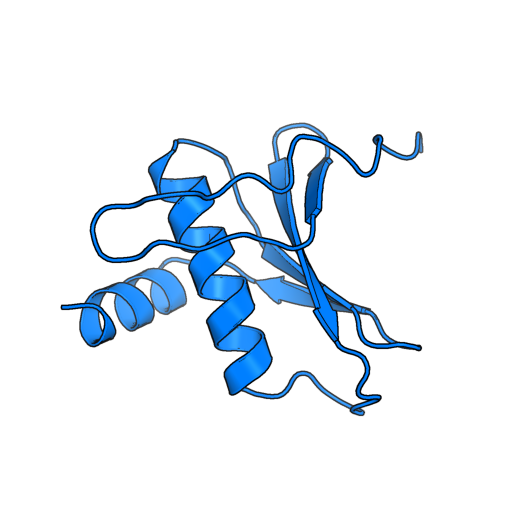G A N 1
ATOM 707 C CA . ARG A 1 86 ? 3.322 -8.251 9.136 1.00 95.50 86 ARG A CA 1
ATOM 708 C C . ARG A 1 86 ? 3.768 -6.922 8.537 1.00 95.50 86 ARG A C 1
ATOM 710 O O . ARG A 1 86 ? 4.439 -6.158 9.223 1.00 95.50 86 ARG A O 1
ATOM 717 N N . THR A 1 87 ? 3.357 -6.634 7.305 1.00 93.69 87 THR A N 1
ATOM 718 C CA . THR A 1 87 ? 3.690 -5.375 6.629 1.00 93.69 87 THR A CA 1
ATOM 719 C C . THR A 1 87 ? 3.061 -4.176 7.326 1.00 93.69 87 THR A C 1
ATOM 721 O O . THR A 1 87 ? 3.748 -3.183 7.543 1.00 93.69 87 THR A O 1
ATOM 724 N N . LYS A 1 88 ? 1.804 -4.303 7.778 1.00 94.88 88 LYS A N 1
ATOM 725 C CA . LYS A 1 88 ? 1.149 -3.280 8.604 1.00 94.88 88 LYS A CA 1
ATOM 726 C C . LYS A 1 88 ? 1.968 -2.946 9.846 1.00 94.88 88 LYS A C 1
ATOM 728 O O . LYS A 1 88 ? 2.306 -1.787 10.046 1.00 94.88 88 LYS A O 1
ATOM 733 N N . ARG A 1 89 ? 2.332 -3.962 10.642 1.00 95.19 89 ARG A N 1
ATOM 734 C CA . ARG A 1 89 ? 3.128 -3.770 11.867 1.00 95.19 89 ARG A CA 1
ATOM 735 C C . ARG A 1 89 ? 4.456 -3.072 11.593 1.00 95.19 89 ARG A C 1
ATOM 737 O O . ARG A 1 89 ? 4.835 -2.192 12.358 1.00 95.19 89 ARG A O 1
ATOM 744 N N . TYR A 1 90 ? 5.144 -3.467 10.523 1.00 93.56 90 TYR A N 1
ATOM 745 C CA . TYR A 1 90 ? 6.401 -2.841 10.122 1.00 93.56 90 TYR A CA 1
ATOM 746 C C . TYR A 1 90 ? 6.210 -1.350 9.811 1.00 93.56 90 TYR A C 1
ATOM 748 O O . TYR A 1 90 ? 6.863 -0.521 10.439 1.00 93.56 90 TYR A O 1
ATOM 756 N N . LEU A 1 91 ? 5.257 -1.003 8.936 1.00 92.88 91 LEU A N 1
ATOM 757 C CA . LEU A 1 91 ? 4.989 0.393 8.571 1.00 92.88 91 LEU A CA 1
ATOM 758 C C . LEU A 1 91 ? 4.575 1.247 9.774 1.00 92.88 91 LEU A C 1
ATOM 760 O O . LEU A 1 91 ? 5.083 2.346 9.954 1.00 92.88 91 LEU A O 1
ATOM 764 N N . THR A 1 92 ? 3.710 0.730 10.648 1.00 91.75 92 THR A N 1
ATOM 765 C CA . THR A 1 92 ? 3.281 1.466 11.849 1.00 91.75 92 THR A CA 1
ATOM 766 C C . THR A 1 92 ? 4.390 1.646 12.885 1.00 91.75 92 THR A C 1
ATOM 768 O O . THR A 1 92 ? 4.244 2.475 13.774 1.00 91.75 92 THR A O 1
ATOM 771 N N . LYS A 1 93 ? 5.468 0.851 12.823 1.00 92.19 93 LYS A N 1
ATOM 772 C CA . LYS A 1 93 ? 6.624 1.004 13.716 1.00 92.19 93 LYS A CA 1
ATOM 773 C C . LYS A 1 93 ? 7.564 2.106 13.233 1.00 92.19 93 LYS A C 1
ATOM 775 O O . LYS A 1 93 ? 8.145 2.775 14.069 1.00 92.19 93 LYS A O 1
ATOM 780 N N . ILE A 1 94 ? 7.722 2.257 11.918 1.00 87.94 94 ILE A N 1
ATOM 781 C CA . ILE A 1 94 ? 8.630 3.253 11.326 1.00 87.94 94 ILE A CA 1
ATOM 782 C C . ILE A 1 94 ? 7.979 4.628 11.132 1.00 87.94 94 ILE A C 1
ATOM 784 O O . ILE A 1 94 ? 8.689 5.604 10.945 1.00 87.94 94 ILE A O 1
ATOM 788 N N . ALA A 1 95 ? 6.643 4.697 11.119 1.00 80.00 95 ALA A N 1
ATOM 789 C CA . ALA A 1 95 ? 5.888 5.945 10.972 1.00 80.00 95 ALA A CA 1
ATOM 790 C C . ALA A 1 95 ? 5.556 6.628 12.318 1.00 80.00 95 ALA A C 1
ATOM 792 O O . ALA A 1 95 ? 4.919 7.677 12.318 1.00 80.00 95 ALA A O 1
ATOM 793 N N . LYS A 1 96 ? 5.937 6.007 13.441 1.00 69.31 96 LYS A N 1
ATOM 794 C CA . LYS A 1 96 ? 5.922 6.596 14.787 1.00 69.31 96 LYS A CA 1
ATOM 795 C C . LYS A 1 96 ? 7.301 7.148 15.100 1.00 69.31 96 LYS A C 1
ATOM 797 O O . LYS A 1 96 ? 7.345 8.201 15.763 1.00 69.31 96 LYS A O 1
#

pLDDT: mean 89.31, std 13.88, range [38.97, 98.31]

Radius of gyration: 12.85 Å; chains: 1; bounding box: 29×23×34 Å